Protein 3B47 (pdb70)

Solvent-accessible surface area: 8847 Å² total; per-residue (Å²): 176,164,64,87,116,62,120,89,81,141,38,84,53,90,115,42,107,146,39,38,33,100,40,95,166,72,75,62,118,35,36,16,114,156,53,52,63,98,61,156,43,83,43,34,85,46,50,105,129,95,16,56,55,45,0,111,73,142,120,58,51,53,100,3,81,59,3,20,120,80,21,54,61,20,114,103,174,84,179,165,70,12,52,9,64,8,43,14,69,55,9,86,123,199,35,56,100,115,88,131,142,66,28,175,23,35,1,0,43,20,56,13,32,1,52,49,115,67,55,69,83

B-factor: mean 40.56, std 10.53, range [20.62, 72.96]

Foldseek 3Di:
DVCVVVVVVVVVVVVVVVVVVVVVVVVDCVVVVVVVVQPAQWWAWADKFWFFLQQHGCVHDPVQVVCSVVQHWDWDWDPCTKIKIKHFAACDPVNCVPPPPVRRGGTIMIIMIHSNHNDRD

Radius of gyration: 18.39 Å; Cα contacts (8 Å, |Δi|>4): 185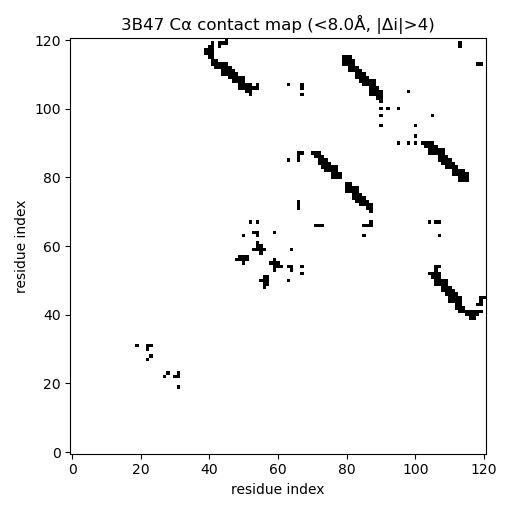; chains: 1; bounding box: 46×31×45 Å

Structure (mmCIF, N/CA/C/O backbone):
data_3B47
#
_entry.id   3B47
#
_cell.length_a   63.470
_cell.length_b   63.470
_cell.length_c   59.360
_cell.angle_alpha   90.00
_cell.angle_beta   90.00
_cell.angle_gamma   120.00
#
_symmetry.space_group_name_H-M   'P 32 2 1'
#
loop_
_entity.id
_entity.type
_entity.pdbx_description
1 polymer 'Methyl-accepting chemotaxis protein'
2 non-polymer 'PROTOPORPHYRIN IX CONTAINING FE'
3 water water
#
loop_
_atom_site.group_PDB
_atom_site.id
_atom_site.type_symbol
_atom_site.label_atom_id
_atom_site.label_alt_id
_atom_site.label_comp_id
_atom_site.label_asym_id
_atom_site.label_entity_id
_atom_site.label_seq_id
_atom_site.pdbx_PDB_ins_code
_atom_site.Cartn_x
_atom_site.Cartn_y
_atom_site.Cartn_z
_atom_site.occupancy
_atom_site.B_iso_or_equiv
_atom_site.auth_seq_id
_atom_site.auth_comp_id
_atom_site.auth_asym_id
_atom_site.auth_atom_id
_atom_site.pdbx_PDB_model_num
ATOM 1 N N . ILE A 1 3 ? 7.626 45.225 -0.748 1.00 48.11 37 ILE A N 1
ATOM 2 C CA . ILE A 1 3 ? 8.618 44.528 0.083 1.00 45.38 37 ILE A CA 1
ATOM 3 C C . ILE A 1 3 ? 8.542 43.013 0.031 1.00 41.79 37 ILE A C 1
ATOM 4 O O . ILE A 1 3 ? 9.501 42.362 -0.432 1.00 43.04 37 ILE A O 1
ATOM 9 N N . MET A 1 4 ? 7.428 42.558 0.533 1.00 37.73 38 MET A N 1
ATOM 10 C CA . MET A 1 4 ? 7.119 41.145 0.661 1.00 33.10 38 MET A CA 1
ATOM 11 C C . MET A 1 4 ? 8.129 40.500 1.614 1.00 30.80 38 MET A C 1
ATOM 12 O O . MET A 1 4 ? 8.328 39.281 1.601 1.00 26.43 38 MET A O 1
ATOM 17 N N . ASP A 1 5 ? 8.752 41.352 2.423 1.00 31.20 39 ASP A N 1
ATOM 18 C CA . ASP A 1 5 ? 9.717 40.915 3.458 1.00 29.57 39 ASP A CA 1
ATOM 19 C C . ASP A 1 5 ? 10.855 40.091 2.840 1.00 29.61 39 ASP A C 1
ATOM 20 O O . ASP A 1 5 ? 11.374 39.160 3.466 1.00 28.16 39 ASP A O 1
ATOM 25 N N . LEU A 1 6 ? 11.246 40.441 1.619 1.00 30.24 40 LEU A N 1
ATOM 26 C CA . LEU A 1 6 ? 12.305 39.722 0.901 1.00 31.08 40 LEU A CA 1
ATOM 27 C C . LEU A 1 6 ? 13.648 39.583 1.641 1.00 31.27 40 LEU A C 1
ATOM 28 O O . LEU A 1 6 ? 14.219 38.491 1.688 1.00 28.33 40 LEU A O 1
ATOM 33 N N . GLN A 1 7 ? 14.154 40.676 2.210 1.00 32.45 41 GLN A N 1
ATOM 34 C CA . GLN A 1 7 ? 15.437 40.624 2.916 1.00 34.19 41 GLN A CA 1
ATOM 35 C C . GLN A 1 7 ? 15.420 39.622 4.076 1.00 32.68 41 GLN A C 1
ATOM 36 O O . GLN A 1 7 ? 16.394 38.896 4.288 1.00 33.86 41 GLN A O 1
ATOM 42 N N . THR A 1 8 ? 14.318 39.581 4.821 1.00 31.65 42 THR A N 1
ATOM 43 C CA . THR A 1 8 ? 14.187 38.644 5.936 1.00 30.53 42 THR A CA 1
ATOM 44 C C . THR A 1 8 ? 14.190 37.210 5.398 1.00 29.66 42 THR A C 1
ATOM 45 O O . THR A 1 8 ? 14.879 36.331 5.931 1.00 28.69 42 THR A O 1
ATOM 49 N N . ARG A 1 9 ? 13.426 36.976 4.335 1.00 27.49 43 ARG A N 1
ATOM 50 C CA . ARG A 1 9 ? 13.363 35.646 3.717 1.00 27.41 43 ARG A CA 1
ATOM 51 C C . ARG A 1 9 ? 14.733 35.258 3.148 1.00 26.50 43 ARG A C 1
ATOM 52 O O . ARG A 1 9 ? 15.157 34.106 3.259 1.00 28.67 43 ARG A O 1
ATOM 60 N N . ASN A 1 10 ? 15.426 36.218 2.546 1.00 26.16 44 ASN A N 1
ATOM 61 C CA . ASN A 1 10 ? 16.753 35.962 1.979 1.00 26.95 44 ASN A CA 1
ATOM 62 C C . ASN A 1 10 ? 17.761 35.639 3.096 1.00 27.50 44 ASN A C 1
ATOM 63 O O . ASN A 1 10 ? 18.557 34.706 2.984 1.00 27.13 44 ASN A O 1
ATOM 68 N N . THR A 1 11 ? 17.701 36.404 4.178 1.00 26.38 45 THR A N 1
ATOM 69 C CA . THR A 1 11 ? 18.583 36.203 5.320 1.00 28.00 45 THR A CA 1
ATOM 70 C C . THR A 1 11 ? 18.346 34.832 5.949 1.00 28.58 45 THR A C 1
ATOM 71 O O . THR A 1 11 ? 19.287 34.156 6.355 1.00 27.79 45 THR A O 1
ATOM 75 N N . ARG A 1 12 ? 17.084 34.431 6.028 1.00 28.54 46 ARG A N 1
ATOM 76 C CA . ARG A 1 12 ? 16.723 33.142 6.590 1.00 29.86 46 ARG A CA 1
ATOM 77 C C . ARG A 1 12 ? 17.326 32.045 5.693 1.00 30.62 46 ARG A C 1
ATOM 78 O O . ARG A 1 12 ? 17.975 31.118 6.183 1.00 28.37 46 ARG A O 1
ATOM 86 N N . GLY A 1 13 ? 17.126 32.162 4.382 1.00 28.00 47 GLY A N 1
ATOM 87 C CA . GLY A 1 13 ? 17.686 31.183 3.461 1.00 26.04 47 GLY A CA 1
ATOM 88 C C . GLY A 1 13 ? 19.207 31.144 3.535 1.00 26.69 47 GLY A C 1
ATOM 89 O O . GLY A 1 13 ? 19.835 30.066 3.506 1.00 26.11 47 GLY A O 1
ATOM 90 N N . LEU A 1 14 ? 19.809 32.325 3.628 1.00 26.94 48 LEU A N 1
A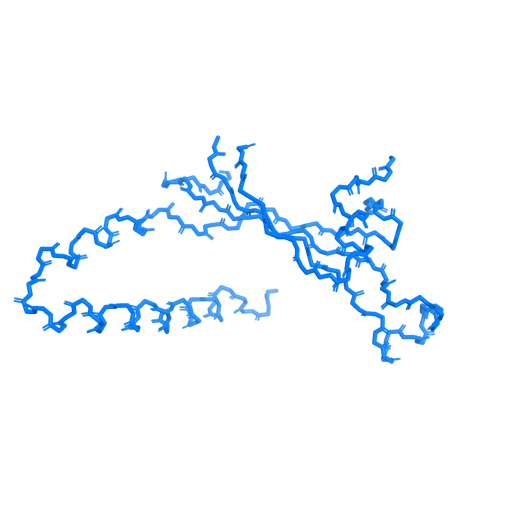TOM 91 C CA . LEU A 1 14 ? 21.260 32.448 3.718 1.00 28.53 48 LEU A CA 1
ATOM 92 C C . LEU A 1 14 ? 21.780 31.821 5.014 1.00 29.53 48 LEU A C 1
ATOM 93 O O . LEU A 1 14 ? 22.794 31.114 5.001 1.00 29.53 48 LEU A O 1
ATOM 98 N N . SER A 1 15 ? 21.088 32.072 6.128 1.00 28.15 49 SER A N 1
ATOM 99 C CA . SER A 1 15 ? 21.520 31.521 7.412 1.00 28.77 49 SER A CA 1
ATOM 100 C C . SER A 1 15 ? 21.520 29.999 7.361 1.00 28.34 49 SER A C 1
ATOM 101 O O . SER A 1 15 ? 22.372 29.350 7.965 1.00 28.76 49 SER A O 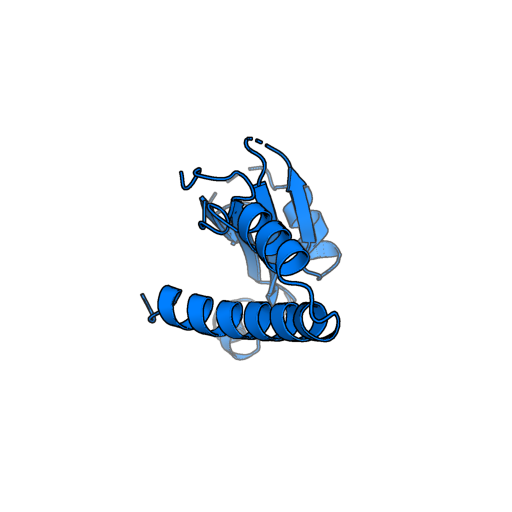1
ATOM 104 N N . THR A 1 16 ? 20.562 29.427 6.639 1.00 29.11 50 THR A N 1
ATOM 105 C CA . THR A 1 16 ? 20.493 27.975 6.488 1.00 28.85 50 THR A CA 1
ATOM 106 C C . THR A 1 16 ? 21.726 27.470 5.714 1.00 27.73 50 THR A C 1
ATOM 107 O O . THR A 1 16 ? 22.297 26.422 6.045 1.00 27.61 50 THR A O 1
ATOM 111 N N . LEU A 1 17 ? 22.131 28.216 4.685 1.00 25.69 51 LEU A N 1
ATOM 112 C CA . LEU A 1 17 ? 23.301 27.844 3.886 1.00 25.76 51 LEU A CA 1
ATOM 113 C C . LEU A 1 17 ? 24.553 27.934 4.751 1.00 25.30 51 LEU A C 1
ATOM 114 O O . LEU A 1 17 ? 25.368 27.009 4.798 1.00 25.98 51 LEU A O 1
ATOM 119 N N . VAL A 1 18 ? 24.693 29.063 5.434 1.00 25.14 52 VAL A N 1
ATOM 120 C CA . VAL A 1 18 ? 25.850 29.301 6.281 1.00 27.21 52 VAL A CA 1
ATOM 121 C C . VAL A 1 18 ? 25.953 28.286 7.416 1.00 26.66 52 VAL A C 1
ATOM 122 O O . VAL A 1 18 ? 27.039 27.804 7.713 1.00 25.08 52 VAL A O 1
ATOM 126 N N . VAL A 1 19 ? 24.829 27.960 8.049 1.00 26.90 53 VAL A N 1
ATOM 127 C CA . VAL A 1 19 ? 24.863 26.998 9.150 1.00 28.15 53 VAL A CA 1
ATOM 128 C C . VAL A 1 19 ? 25.314 25.637 8.641 1.00 28.15 53 VAL A C 1
ATOM 129 O O . VAL A 1 19 ? 26.006 24.899 9.346 1.00 28.01 53 VAL A O 1
ATOM 133 N N . ARG A 1 20 ? 24.915 25.299 7.417 1.00 27.67 54 ARG A N 1
ATOM 134 C CA . ARG A 1 20 ? 25.307 24.020 6.830 1.00 25.61 54 ARG A CA 1
ATOM 135 C C . ARG A 1 20 ? 26.827 23.996 6.613 1.00 26.07 54 ARG A C 1
ATOM 136 O O . ARG A 1 20 ? 27.481 23.024 6.982 1.00 25.25 54 ARG A O 1
ATOM 144 N N . ASP A 1 21 ? 27.389 25.071 6.053 1.00 25.27 55 ASP A N 1
ATOM 145 C CA . ASP A 1 21 ? 28.836 25.138 5.804 1.00 25.72 55 ASP A CA 1
ATOM 146 C C . ASP A 1 21 ? 29.634 25.155 7.114 1.00 27.28 55 ASP A C 1
ATOM 147 O O . ASP A 1 21 ? 30.653 24.477 7.248 1.00 26.18 55 ASP A O 1
ATOM 152 N N . ILE A 1 22 ? 29.180 25.964 8.063 1.00 29.30 56 ILE A N 1
ATOM 153 C CA . ILE A 1 22 ? 29.840 26.065 9.356 1.00 31.25 56 ILE A CA 1
ATOM 154 C C . ILE A 1 22 ? 29.927 24.685 10.003 1.00 30.21 56 ILE A C 1
ATOM 155 O O . ILE A 1 22 ? 30.934 24.348 10.624 1.00 32.91 56 ILE A O 1
ATOM 160 N N . GLY A 1 23 ? 28.864 23.901 9.850 1.00 28.17 57 GLY A N 1
ATOM 161 C CA . GLY A 1 23 ? 28.826 22.567 10.412 1.00 27.03 57 GLY A CA 1
ATOM 162 C C . GLY A 1 23 ? 29.933 21.692 9.863 1.00 27.47 57 GLY A C 1
ATOM 163 O O . GLY A 1 23 ? 30.577 20.951 10.610 1.00 23.57 57 GLY A O 1
ATOM 164 N N . GLU A 1 24 ? 30.141 21.755 8.549 1.00 25.25 58 GLU A N 1
ATOM 165 C CA . GLU A 1 24 ? 31.204 20.981 7.921 1.00 26.22 58 GLU A CA 1
ATOM 166 C C . GLU A 1 24 ? 32.554 21.442 8.459 1.00 25.43 58 GLU A C 1
ATOM 167 O O . GLU A 1 24 ? 33.417 20.627 8.779 1.00 23.14 58 GLU A O 1
ATOM 173 N N . LEU A 1 25 ? 32.740 22.756 8.555 1.00 23.56 59 LEU A N 1
ATOM 174 C CA . LEU A 1 25 ? 34.006 23.275 9.042 1.00 23.02 59 LEU A CA 1
ATOM 175 C C . LEU A 1 25 ? 34.226 22.906 10.516 1.00 24.35 59 LEU A C 1
ATOM 176 O O . LEU A 1 25 ? 35.355 22.625 10.936 1.00 23.80 59 LEU A O 1
ATOM 181 N N . MET A 1 26 ? 33.155 22.893 11.300 1.00 23.78 60 MET A N 1
ATOM 182 C CA . MET A 1 26 ? 33.300 22.551 12.720 1.00 28.65 60 MET A CA 1
ATOM 183 C C . MET A 1 26 ? 33.803 21.119 12.937 1.00 27.36 60 MET A C 1
ATOM 184 O O . MET A 1 26 ? 34.442 20.826 13.947 1.00 25.40 60 MET A O 1
ATOM 189 N N . MET A 1 27 ? 33.528 20.223 11.993 1.00 28.18 61 MET A N 1
ATOM 190 C CA . MET A 1 27 ? 33.972 18.838 12.147 1.00 28.64 61 MET A CA 1
ATOM 191 C C . MET A 1 27 ? 35.488 18.725 12.299 1.00 30.68 61 MET A C 1
ATOM 192 O O . MET A 1 27 ? 35.986 17.717 12.791 1.00 30.19 61 MET A O 1
ATOM 197 N N . ALA A 1 28 ? 36.214 19.763 11.893 1.00 32.12 62 ALA A N 1
ATOM 198 C CA . ALA A 1 28 ? 37.676 19.767 11.986 1.00 36.32 62 ALA A CA 1
ATOM 199 C C . ALA A 1 28 ? 38.197 20.181 13.368 1.00 39.39 62 ALA A C 1
ATOM 200 O O . ALA A 1 28 ? 39.373 19.975 13.691 1.00 40.01 62 ALA A O 1
ATOM 202 N N . GLY A 1 29 ? 37.329 20.766 14.183 1.00 40.22 63 GLY A N 1
ATOM 203 C CA . GLY A 1 29 ? 37.759 21.199 15.499 1.00 43.15 63 GLY A CA 1
ATOM 204 C C . GLY A 1 29 ? 38.875 22.223 15.417 1.00 44.94 63 GLY A C 1
ATOM 205 O O . GLY A 1 29 ? 39.742 22.282 16.288 1.00 45.06 63 GLY A O 1
ATOM 206 N N . ASP A 1 30 ? 38.846 23.027 14.360 1.00 46.40 64 ASP A N 1
ATOM 207 C CA . ASP A 1 30 ? 39.837 24.073 14.120 1.00 48.40 64 ASP A CA 1
ATOM 208 C C . ASP A 1 30 ? 39.122 25.388 13.825 1.00 47.90 64 ASP A C 1
ATOM 209 O O . ASP A 1 30 ? 38.446 25.511 12.807 1.00 47.74 64 ASP A O 1
ATOM 214 N N . MET A 1 31 ? 39.269 26.366 14.714 1.00 48.48 65 MET A N 1
ATOM 215 C CA . MET A 1 31 ? 38.619 27.662 14.535 1.00 48.82 65 MET A CA 1
ATOM 216 C C . MET A 1 31 ? 39.212 28.491 13.396 1.00 48.30 65 MET A C 1
ATOM 217 O O . MET A 1 31 ? 38.527 29.343 12.817 1.00 46.58 65 MET A O 1
ATOM 222 N N . ALA A 1 32 ? 40.477 28.245 13.068 1.00 46.40 66 ALA A N 1
ATOM 223 C CA . ALA A 1 32 ? 41.126 28.986 11.993 1.00 45.39 66 ALA A CA 1
ATOM 224 C C . ALA A 1 32 ? 40.338 28.872 10.694 1.00 45.52 66 ALA A C 1
ATOM 225 O O . ALA A 1 32 ? 40.103 29.871 10.016 1.00 44.68 66 ALA A O 1
ATOM 227 N N . VAL A 1 33 ? 39.919 27.657 10.348 1.00 45.60 67 VAL A N 1
ATOM 228 C CA . VAL A 1 33 ? 39.167 27.467 9.115 1.00 46.09 67 VAL A CA 1
ATOM 229 C C . VAL A 1 33 ? 37.851 28.260 9.124 1.00 45.26 67 VAL A C 1
ATOM 230 O O . VAL A 1 33 ? 37.395 28.718 8.079 1.00 44.43 67 VAL A O 1
ATOM 234 N N . ILE A 1 34 ? 37.253 28.435 10.300 1.00 45.30 68 ILE A N 1
ATOM 235 C CA . ILE A 1 34 ? 36.005 29.193 10.417 1.00 45.53 68 ILE A CA 1
ATOM 236 C C . ILE A 1 34 ? 36.295 30.650 10.058 1.00 46.67 68 ILE A C 1
ATOM 237 O O . ILE A 1 34 ? 35.579 31.271 9.266 1.00 45.82 68 ILE A O 1
ATOM 242 N N . GLU A 1 35 ? 37.356 31.184 10.656 1.00 46.02 69 GLU A N 1
ATOM 243 C CA . GLU A 1 35 ? 37.787 32.559 10.418 1.00 47.27 69 GLU A CA 1
ATOM 244 C C . GLU A 1 35 ? 38.015 32.859 8.935 1.00 46.26 69 GLU A C 1
ATOM 245 O O . GLU A 1 35 ? 37.689 33.947 8.465 1.00 47.33 69 GLU A O 1
ATOM 251 N N . ARG A 1 36 ? 38.568 31.903 8.196 1.00 44.70 70 ARG A N 1
ATOM 252 C CA . ARG A 1 36 ? 38.829 32.119 6.773 1.00 44.14 70 ARG A CA 1
ATOM 253 C C . ARG A 1 36 ? 37.559 32.106 5.931 0.00 42.61 70 ARG A C 1
ATOM 254 O O . ARG A 1 36 ? 37.487 32.765 4.900 1.00 42.49 70 ARG A O 1
ATOM 262 N N . TYR A 1 37 ? 36.564 31.342 6.361 1.00 40.31 71 TYR A N 1
ATOM 263 C CA . TYR A 1 37 ? 35.296 31.279 5.641 1.00 39.43 71 TYR A CA 1
ATOM 264 C C . TYR A 1 37 ? 34.590 32.625 5.825 1.00 39.55 71 TYR A C 1
ATOM 265 O O . TYR A 1 37 ? 34.141 33.249 4.860 1.00 37.49 71 TYR A O 1
ATOM 274 N N . VAL A 1 38 ? 34.512 33.068 7.075 1.00 39.80 72 VAL A N 1
ATOM 275 C CA . VAL A 1 38 ? 33.866 34.334 7.417 1.00 44.95 72 VAL A CA 1
ATOM 276 C C . VAL A 1 38 ? 34.474 35.514 6.662 1.00 46.27 72 VAL A C 1
ATOM 277 O O . VAL A 1 38 ? 33.758 36.384 6.162 1.00 47.12 72 VAL A O 1
ATOM 281 N N . ALA A 1 39 ? 35.799 35.545 6.588 1.00 46.93 73 ALA A N 1
ATOM 282 C CA . ALA A 1 39 ? 36.499 36.622 5.896 1.00 46.75 73 ALA A CA 1
ATOM 283 C C . ALA A 1 39 ? 36.158 36.662 4.410 1.00 47.21 73 ALA A C 1
ATOM 284 O O . ALA A 1 39 ? 36.136 37.730 3.797 1.00 47.34 73 ALA A O 1
ATOM 286 N N . ASP A 1 40 ? 35.888 35.498 3.832 1.00 46.61 74 ASP A N 1
ATOM 287 C CA . ASP A 1 40 ? 35.563 35.420 2.414 1.00 45.72 74 ASP A CA 1
ATOM 288 C C . ASP A 1 40 ? 34.083 35.710 2.141 1.00 45.37 74 ASP A C 1
ATOM 289 O O . ASP A 1 40 ? 33.698 35.936 0.995 1.00 44.48 74 ASP A O 1
ATOM 294 N N . VAL A 1 41 ? 33.257 35.705 3.186 1.00 45.02 75 VAL A N 1
ATOM 295 C CA . VAL A 1 41 ? 31.825 35.971 3.021 1.00 45.30 75 VAL A CA 1
ATOM 296 C C . VAL A 1 41 ? 31.463 37.447 3.239 1.00 44.34 75 VAL A C 1
ATOM 297 O O . VAL A 1 41 ? 30.633 38.000 2.511 1.00 43.87 75 VAL A O 1
ATOM 301 N N . ARG A 1 42 ? 32.090 38.078 4.231 1.00 43.88 76 ARG A N 1
ATOM 302 C CA . ARG A 1 42 ? 31.828 39.489 4.563 1.00 44.45 76 ARG A CA 1
ATOM 303 C C . ARG A 1 42 ? 31.789 40.471 3.397 1.00 42.71 76 ARG A C 1
ATOM 304 O O . ARG A 1 42 ? 32.568 40.371 2.454 1.00 42.08 76 ARG A O 1
ATOM 312 N N . GLY A 1 43 ? 30.878 41.435 3.494 1.00 43.33 77 GLY A N 1
ATOM 313 C CA . GLY A 1 43 ? 30.754 42.469 2.483 1.00 41.18 77 GLY A CA 1
ATOM 314 C C . GLY A 1 43 ? 30.201 42.087 1.129 1.00 42.07 77 GLY A C 1
ATOM 315 O O . GLY A 1 43 ? 30.249 42.892 0.202 1.00 42.09 77 GLY A O 1
ATOM 316 N N . LYS A 1 44 ? 29.666 40.878 1.002 1.00 40.95 78 LYS A N 1
ATOM 317 C CA . LYS A 1 44 ? 29.113 40.443 -0.275 1.00 41.54 78 LYS A CA 1
ATOM 318 C C . LYS A 1 44 ? 27.638 40.037 -0.180 1.00 39.83 78 LYS A C 1
ATOM 319 O O . LYS A 1 44 ? 27.103 39.850 0.919 1.00 38.44 78 LYS A O 1
ATOM 325 N N . GLY A 1 45 ? 26.994 39.912 -1.339 1.00 39.74 79 GLY A N 1
ATOM 326 C CA . GLY A 1 45 ? 25.597 39.506 -1.386 1.00 38.90 79 GLY A CA 1
ATOM 327 C C . GLY A 1 45 ? 24.583 40.582 -1.748 1.00 39.41 79 GLY A C 1
ATOM 328 O O . GLY A 1 45 ? 23.447 40.270 -2.103 1.00 37.51 79 GLY A O 1
ATOM 329 N N . ALA A 1 46 ? 24.980 41.849 -1.667 1.00 38.56 80 ALA A N 1
ATOM 330 C CA . ALA A 1 46 ? 24.067 42.948 -1.983 1.00 38.74 80 ALA A CA 1
ATOM 331 C C . ALA A 1 46 ? 23.470 42.858 -3.391 1.00 37.98 80 ALA A C 1
ATOM 332 O O . ALA A 1 46 ? 24.178 42.594 -4.365 1.00 38.10 80 ALA A O 1
ATOM 334 N N . VAL A 1 47 ? 22.159 43.063 -3.488 1.00 38.38 81 VAL A N 1
ATOM 335 C CA . VAL A 1 47 ? 21.472 43.035 -4.779 1.00 38.72 81 VAL A CA 1
ATOM 336 C C . VAL A 1 47 ? 21.865 44.303 -5.518 1.00 40.77 81 VAL A C 1
ATOM 337 O O . VAL A 1 47 ? 21.667 45.407 -5.012 1.00 39.73 81 VAL A O 1
ATOM 341 N N . LEU A 1 48 ? 22.418 44.149 -6.714 1.00 42.70 82 LEU A N 1
ATOM 342 C CA . LEU A 1 48 ? 22.850 45.302 -7.492 1.00 43.59 82 LEU A CA 1
ATOM 343 C C . LEU A 1 48 ? 21.863 45.723 -8.566 1.00 44.72 82 LEU A C 1
ATOM 344 O O . LEU A 1 48 ? 21.802 46.895 -8.931 1.00 45.58 82 LEU A O 1
ATOM 349 N N . ASP A 1 49 ? 21.091 44.772 -9.077 1.00 44.70 83 ASP A N 1
ATOM 350 C CA . ASP A 1 49 ? 20.126 45.094 -10.117 1.00 43.78 83 ASP A CA 1
ATOM 351 C C . ASP A 1 49 ? 19.090 43.985 -10.293 1.00 43.04 83 ASP A C 1
ATOM 352 O O . ASP A 1 49 ? 19.358 42.815 -10.003 1.00 40.70 83 ASP A O 1
ATOM 357 N N . LEU A 1 50 ? 17.907 44.373 -10.763 1.00 41.00 84 LEU A N 1
ATOM 358 C CA . LEU A 1 50 ? 16.798 43.454 -10.999 1.00 40.75 84 LEU A CA 1
ATOM 359 C C . LEU A 1 50 ? 15.960 44.023 -12.146 1.00 40.11 84 LEU A C 1
ATOM 360 O O . LEU A 1 50 ? 15.242 45.001 -11.966 1.00 39.20 84 LEU A O 1
ATOM 365 N N . ARG A 1 51 ? 16.071 43.413 -13.322 1.00 40.33 85 ARG A N 1
ATOM 366 C CA . ARG A 1 51 ? 15.342 43.864 -14.504 1.00 41.60 85 ARG A CA 1
ATOM 367 C C . ARG A 1 51 ? 14.474 42.775 -15.138 1.00 41.65 85 ARG A C 1
ATOM 368 O O . ARG A 1 51 ? 14.720 41.586 -14.948 1.00 41.91 85 ARG A O 1
ATOM 376 N N . ILE A 1 52 ? 13.461 43.201 -15.895 1.00 41.85 86 ILE A N 1
ATOM 377 C CA . ILE A 1 52 ? 12.541 42.293 -16.579 1.00 40.76 86 ILE A CA 1
ATOM 378 C C . ILE A 1 52 ? 12.671 42.429 -18.104 1.00 41.02 86 ILE A C 1
ATOM 379 O O . ILE A 1 52 ? 12.858 43.525 -18.621 1.00 42.12 86 ILE A O 1
ATOM 384 N N . TYR A 1 53 ? 12.570 41.311 -18.819 1.00 41.29 87 TYR A N 1
ATOM 385 C CA . TYR A 1 53 ? 12.657 41.317 -20.278 1.00 40.26 87 TYR A CA 1
ATOM 386 C C . TYR A 1 53 ? 11.452 40.599 -20.867 1.00 39.20 87 TYR A C 1
ATOM 387 O O . TYR A 1 53 ? 10.861 39.750 -20.205 1.00 38.63 87 TYR A O 1
ATOM 396 N N . ASP A 1 54 ? 11.088 40.936 -22.106 1.00 38.27 88 ASP A N 1
ATOM 397 C CA . ASP A 1 54 ? 9.956 40.288 -22.762 1.00 38.04 88 ASP A CA 1
ATOM 398 C C . ASP A 1 54 ? 10.415 38.983 -23.400 1.00 38.98 88 ASP A C 1
ATOM 399 O O . ASP A 1 54 ? 11.602 38.654 -23.371 1.00 38.04 88 ASP A O 1
ATOM 404 N N . ALA A 1 55 ? 9.472 38.257 -23.989 1.00 39.87 89 ALA A N 1
ATOM 405 C CA . ALA A 1 55 ? 9.748 36.969 -24.618 1.00 42.10 89 ALA A CA 1
ATOM 406 C C . ALA A 1 55 ? 10.748 37.008 -25.772 1.00 43.61 89 ALA A C 1
ATOM 407 O O . ALA A 1 55 ? 11.263 35.968 -26.181 1.00 44.01 89 ALA A O 1
ATOM 409 N N . ALA A 1 56 ? 11.026 38.199 -26.289 1.00 44.71 90 ALA A N 1
ATOM 410 C CA . ALA A 1 56 ? 11.957 38.350 -27.401 1.00 46.99 90 ALA A CA 1
ATOM 411 C C . ALA A 1 56 ? 13.362 38.704 -26.934 1.00 47.87 90 ALA A C 1
ATOM 412 O O . ALA A 1 56 ? 14.291 38.784 -27.737 1.00 48.66 90 ALA A O 1
ATOM 414 N N . GLY A 1 57 ? 13.517 38.919 -25.633 1.00 48.00 91 GLY A N 1
ATOM 415 C CA . GLY A 1 57 ? 14.821 3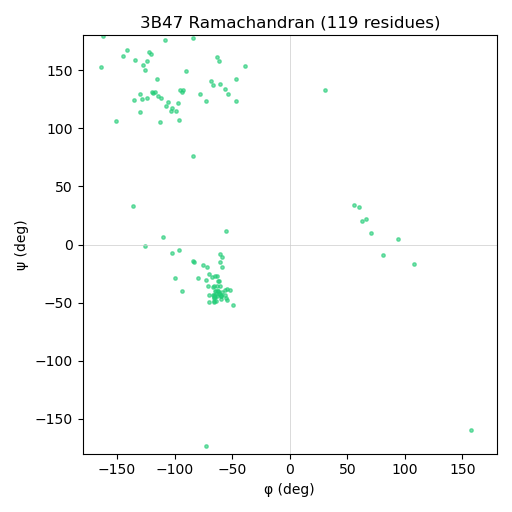9.264 -25.105 1.00 48.60 91 GLY A CA 1
ATOM 416 C C . GLY A 1 57 ? 15.003 40.764 -24.992 1.00 49.96 91 GLY A C 1
ATOM 417 O O . GLY A 1 57 ? 16.092 41.238 -24.657 1.00 49.74 91 GLY A O 1
ATOM 418 N N . ARG A 1 58 ? 13.941 41.513 -25.286 1.00 50.86 92 ARG A N 1
ATOM 419 C CA . ARG A 1 58 ? 13.990 42.967 -25.196 1.00 53.12 92 ARG A CA 1
ATOM 420 C C . ARG A 1 58 ? 13.574 43.412 -23.812 1.00 54.42 92 ARG A C 1
ATOM 421 O O . ARG A 1 58 ? 12.760 42.761 -23.149 1.00 53.47 92 ARG A O 1
ATOM 429 N N . PRO A 1 59 ? 14.129 44.542 -23.356 1.00 55.38 93 PRO A N 1
ATOM 430 C CA . PRO A 1 59 ? 13.789 45.053 -22.028 1.00 56.59 93 PRO A CA 1
ATOM 431 C C . PRO A 1 59 ? 12.394 45.633 -22.010 1.00 57.94 93 PRO A C 1
ATOM 432 O O . PRO A 1 59 ? 11.663 45.546 -22.981 1.00 57.81 93 PRO A O 1
ATOM 436 N N . ALA A 1 60 ? 12.045 46.242 -20.889 1.00 61.45 94 ALA A N 1
ATOM 437 C CA . ALA A 1 60 ? 10.738 46.844 -20.731 1.00 61.44 94 ALA A CA 1
ATOM 438 C C . ALA A 1 60 ? 10.391 47.853 -21.807 1.00 64.46 94 ALA A C 1
ATOM 439 O O . ALA A 1 60 ? 9.384 47.605 -22.498 1.00 65.77 94 ALA A O 1
ATOM 441 N N . ALA A 1 66 ? 17.086 46.979 -28.827 1.00 63.72 100 ALA A N 1
ATOM 442 C CA . ALA A 1 66 ? 17.420 45.702 -29.524 1.00 63.66 100 ALA A CA 1
ATOM 443 C C . ALA A 1 66 ? 17.404 44.558 -28.520 1.00 63.85 100 ALA A C 1
ATOM 444 O O . ALA A 1 66 ? 17.634 44.766 -27.331 1.00 62.98 100 ALA A O 1
ATOM 446 N N . PRO A 1 67 ? 17.134 43.331 -28.989 1.00 62.29 101 PRO A N 1
ATOM 447 C CA . PRO A 1 67 ? 17.091 42.161 -28.106 1.00 62.49 101 PRO A CA 1
ATOM 448 C C . PRO A 1 67 ? 18.436 41.899 -27.434 1.00 62.58 101 PRO A C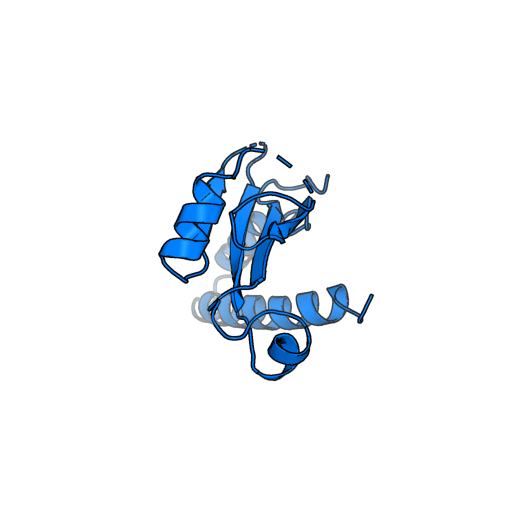 1
ATOM 449 O O . PRO A 1 67 ? 19.477 42.342 -27.923 1.00 62.53 101 PRO A O 1
ATOM 453 N N . ASP A 1 68 ? 18.413 41.187 -26.311 1.00 61.13 102 ASP A N 1
ATOM 454 C CA . ASP A 1 68 ? 19.639 40.875 -25.585 1.00 60.04 102 ASP A CA 1
ATOM 455 C C . ASP A 1 68 ? 20.049 39.429 -25.875 1.00 59.14 102 ASP A C 1
ATOM 456 O O . ASP A 1 68 ? 19.322 38.489 -25.546 1.00 58.48 102 ASP A O 1
ATOM 461 N N . GLY A 1 69 ? 21.217 39.267 -26.495 1.00 58.40 103 GLY A N 1
ATOM 462 C CA . GLY A 1 69 ? 21.720 37.947 -26.842 1.00 57.05 103 GLY A CA 1
ATOM 463 C C . GLY A 1 69 ? 21.707 36.918 -25.726 1.00 56.33 103 GLY A C 1
ATOM 464 O O . GLY A 1 69 ? 21.197 35.813 -25.906 1.00 57.16 103 GLY A O 1
ATOM 465 N N . GLU A 1 70 ? 22.272 37.263 -24.576 1.00 55.66 104 GLU A N 1
ATOM 466 C CA . GLU A 1 70 ? 22.303 36.332 -23.456 1.00 55.12 104 GLU A CA 1
ATOM 467 C C . GLU A 1 70 ? 20.889 35.980 -22.993 1.00 53.09 104 GLU A C 1
ATOM 468 O O . GLU A 1 70 ? 20.602 34.829 -22.655 1.00 52.29 104 GLU A O 1
ATOM 474 N N . VAL A 1 71 ? 20.006 36.972 -22.975 1.00 50.98 105 VAL A N 1
ATOM 475 C CA . VAL A 1 71 ? 18.628 36.739 -22.557 1.00 48.90 105 VAL A CA 1
ATOM 476 C C . VAL A 1 71 ? 17.923 35.819 -23.563 1.00 49.09 105 VAL A C 1
ATOM 477 O O . VAL A 1 71 ? 17.208 34.893 -23.172 1.00 49.68 105 VAL A O 1
ATOM 481 N N . GLN A 1 72 ? 18.129 36.069 -24.855 1.00 48.31 106 GLN A N 1
ATOM 482 C CA . GLN A 1 72 ? 17.523 35.239 -25.895 1.00 47.82 106 GLN A CA 1
ATOM 483 C C . GLN A 1 72 ? 17.997 33.806 -25.725 1.00 47.38 106 GLN A C 1
ATOM 484 O O . GLN A 1 72 ? 17.213 32.854 -25.788 1.00 45.02 106 GLN A O 1
ATOM 490 N N . ALA A 1 73 ? 19.303 33.667 -25.533 1.00 45.76 107 ALA A N 1
ATOM 491 C CA . ALA A 1 73 ? 19.912 32.361 -25.352 1.00 46.84 107 ALA A CA 1
ATOM 492 C C . ALA A 1 73 ? 19.284 31.700 -24.136 1.00 45.84 107 ALA A C 1
ATOM 493 O O . ALA A 1 73 ? 18.939 30.521 -24.172 1.00 45.02 107 ALA A O 1
ATOM 495 N N . ALA A 1 74 ? 19.132 32.466 -23.060 1.00 45.30 108 ALA A N 1
ATOM 496 C CA . ALA A 1 74 ? 18.531 31.938 -21.840 1.00 44.76 108 ALA A CA 1
ATOM 497 C C . ALA A 1 74 ? 17.117 31.461 -22.136 1.00 44.47 108 ALA A C 1
ATOM 498 O O . ALA A 1 74 ? 16.712 30.389 -21.688 1.00 43.61 108 ALA A O 1
ATOM 500 N N . LEU A 1 75 ? 16.373 32.262 -22.896 1.00 44.52 109 LEU A N 1
ATOM 501 C CA . LEU A 1 75 ? 14.999 31.922 -23.260 1.00 44.49 109 LEU A CA 1
ATOM 502 C C . LEU A 1 75 ? 14.955 30.707 -24.174 1.00 46.11 109 LEU A C 1
ATOM 503 O O . LEU A 1 75 ? 14.053 29.870 -24.081 1.00 45.20 109 LEU A O 1
ATOM 508 N N . THR A 1 76 ? 15.935 30.614 -25.064 1.00 46.97 110 THR A N 1
ATOM 509 C CA . THR A 1 76 ? 15.991 29.506 -26.000 1.00 48.55 110 THR A CA 1
ATOM 510 C C . THR A 1 76 ? 16.334 28.204 -25.285 1.00 49.28 110 THR A C 1
ATOM 511 O O . THR A 1 76 ? 15.718 27.167 -25.540 1.00 49.37 110 THR A O 1
ATOM 515 N N . SER A 1 77 ? 17.303 28.259 -24.378 1.00 50.53 111 SER A N 1
ATOM 516 C CA . SER A 1 77 ? 17.705 27.071 -23.632 1.00 51.44 111 SER A CA 1
ATOM 517 C C . SER A 1 77 ? 16.635 26.692 -22.614 1.00 52.25 111 SER A C 1
ATOM 518 O O . SER A 1 77 ? 16.601 25.560 -22.125 1.00 53.13 111 SER A O 1
ATOM 521 N N . GLY A 1 78 ? 15.770 27.650 -22.289 1.00 51.16 112 GLY A N 1
ATOM 522 C CA . GLY A 1 78 ? 14.711 27.401 -21.328 1.00 49.46 112 GLY A CA 1
ATOM 523 C C . GLY A 1 78 ? 15.221 27.146 -19.923 1.00 48.49 112 GLY A C 1
ATOM 524 O O . GLY A 1 78 ? 14.530 26.538 -19.108 1.00 49.05 112 GLY A O 1
ATOM 525 N N . ALA A 1 79 ? 16.430 27.612 -19.632 1.00 47.11 113 ALA A N 1
ATOM 526 C CA . ALA A 1 79 ? 17.018 27.414 -18.315 1.00 45.99 113 ALA A CA 1
ATOM 527 C C . ALA A 1 79 ? 17.638 28.700 -17.795 1.00 44.57 113 ALA A C 1
ATOM 528 O O . ALA A 1 79 ? 17.951 29.603 -18.566 1.00 42.90 113 ALA A O 1
ATOM 530 N N . THR A 1 80 ? 17.808 28.782 -16.481 1.00 43.88 114 THR A N 1
ATOM 531 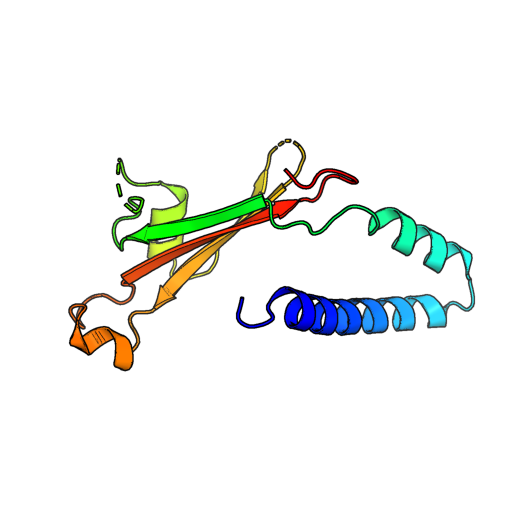C CA . THR A 1 80 ? 18.409 29.962 -15.877 1.00 43.95 114 THR A CA 1
ATOM 532 C C . THR A 1 80 ? 19.880 29.997 -16.287 1.00 44.86 114 THR A C 1
ATOM 533 O O . THR A 1 80 ? 20.531 28.960 -16.352 1.00 44.49 114 THR A O 1
ATOM 537 N N . ALA A 1 81 ? 20.395 31.185 -16.580 1.00 44.90 115 ALA A N 1
ATOM 538 C CA . ALA A 1 81 ? 21.790 31.323 -16.966 1.00 45.76 115 ALA A CA 1
ATOM 539 C C . ALA A 1 81 ? 22.552 32.061 -15.872 1.00 46.53 115 ALA A C 1
ATOM 540 O O . ALA A 1 81 ? 22.165 33.155 -15.460 1.00 47.83 115 ALA A O 1
ATOM 542 N N . GLU A 1 82 ? 23.630 31.449 -15.398 0.76 45.66 116 GLU A N 1
ATOM 543 C CA . GLU A 1 82 ? 24.457 32.049 -14.366 0.76 45.84 116 GLU A CA 1
ATOM 544 C C . GLU A 1 82 ? 25.735 32.537 -15.027 0.76 46.45 116 GLU A C 1
ATOM 545 O O . GLU A 1 82 ? 26.451 31.757 -15.650 0.76 45.87 116 GLU A O 1
ATOM 551 N N . LYS A 1 83 ? 26.013 33.829 -14.893 1.00 47.20 117 LYS A N 1
ATOM 552 C CA . LYS A 1 83 ? 27.198 34.419 -15.501 1.00 49.33 117 LYS A CA 1
ATOM 553 C C . LYS A 1 83 ? 27.951 35.353 -14.549 1.00 50.50 117 LYS A C 1
ATOM 554 O O . LYS A 1 83 ? 27.374 36.292 -14.001 1.00 50.06 117 LYS A O 1
ATOM 560 N N . ARG A 1 84 ? 29.237 35.082 -14.347 1.00 51.51 118 ARG A N 1
ATOM 561 C CA . ARG A 1 84 ? 30.070 35.922 -13.492 1.00 51.69 118 ARG A CA 1
ATOM 562 C C . ARG A 1 84 ? 30.768 36.908 -14.428 1.00 51.99 118 ARG A C 1
ATOM 563 O O . ARG A 1 84 ? 31.294 36.506 -15.463 1.00 52.92 118 ARG A O 1
ATOM 571 N N . HIS A 1 85 ? 30.764 38.190 -14.072 1.00 51.89 119 HIS A N 1
ATOM 572 C CA . HIS A 1 85 ? 31.379 39.225 -14.900 1.00 52.44 119 HIS A CA 1
ATOM 573 C C . HIS A 1 85 ? 31.634 40.503 -14.085 1.00 51.53 119 HIS A C 1
ATOM 574 O O . HIS A 1 85 ? 31.332 40.552 -12.889 1.00 50.56 119 HIS A O 1
ATOM 581 N N . LYS A 1 86 ? 32.202 41.530 -14.716 1.00 51.68 120 LYS A N 1
ATOM 582 C CA . LYS A 1 86 ? 32.482 42.782 -14.004 1.00 51.52 120 LYS A CA 1
ATOM 583 C C . LYS A 1 86 ? 31.545 43.910 -14.428 1.00 51.90 120 LYS A C 1
ATOM 584 O O . LYS A 1 86 ? 31.227 43.996 -15.632 1.00 52.38 120 LYS A O 1
ATOM 590 N N . ARG A 1 90 ? 34.081 45.995 -10.952 1.00 57.84 124 ARG A N 1
ATOM 591 C CA . ARG A 1 90 ? 33.460 45.272 -9.810 1.00 56.33 124 ARG A CA 1
ATOM 592 C C . ARG A 1 90 ? 33.019 43.879 -10.192 1.00 55.07 124 ARG A C 1
ATOM 593 O O . ARG A 1 90 ? 32.379 43.681 -11.225 1.00 55.19 124 ARG A O 1
ATOM 601 N N . HIS A 1 91 ? 33.364 42.909 -9.357 1.00 52.75 125 HIS A N 1
ATOM 602 C CA . HIS A 1 91 ? 32.971 41.530 -9.613 1.00 50.24 125 HIS A CA 1
ATOM 603 C C . HIS A 1 91 ? 31.510 41.368 -9.221 1.00 46.56 125 HIS A C 1
ATOM 604 O O . HIS A 1 91 ? 31.125 41.743 -8.120 1.00 45.52 125 HIS A O 1
ATOM 611 N N . VAL A 1 92 ? 30.699 40.816 -10.115 1.00 44.29 126 VAL A N 1
ATOM 612 C CA . VAL A 1 92 ? 29.288 40.629 -9.812 1.00 41.27 126 VAL A CA 1
ATOM 613 C C . VAL A 1 92 ? 28.811 39.300 -10.370 1.00 40.43 126 VAL A C 1
ATOM 614 O O . VAL A 1 92 ? 29.502 38.665 -11.175 1.00 38.29 126 VAL A O 1
ATOM 618 N N . LEU A 1 93 ? 27.623 38.884 -9.947 1.00 37.08 127 LEU A N 1
ATOM 619 C CA . LEU A 1 93 ? 27.056 37.623 -10.409 1.00 36.08 127 LEU A CA 1
ATOM 620 C C . LEU A 1 93 ? 25.688 37.895 -11.021 1.00 34.63 127 LEU A C 1
ATOM 621 O O . LEU A 1 93 ? 24.838 38.503 -10.380 1.00 33.53 127 LEU A O 1
ATOM 626 N N . SER A 1 94 ? 25.471 37.448 -12.255 1.00 33.76 128 SER A N 1
ATOM 627 C CA . SER A 1 94 ? 24.192 37.690 -12.911 1.00 34.37 128 SER A CA 1
ATOM 628 C C . SER A 1 94 ? 23.409 36.429 -13.241 1.00 33.98 128 SER A C 1
ATOM 629 O O . SER A 1 94 ? 23.951 35.482 -13.808 1.00 34.92 128 SER A O 1
ATOM 632 N N . PHE A 1 95 ? 22.128 36.429 -12.876 1.00 32.50 129 PHE A N 1
ATOM 633 C CA . PHE A 1 95 ? 21.234 35.306 -13.134 1.00 32.14 129 PHE A CA 1
ATOM 634 C C . PHE A 1 95 ? 20.146 35.737 -14.111 1.00 32.28 129 PHE A C 1
ATOM 635 O O . PHE A 1 95 ? 19.489 36.754 -13.896 1.00 33.60 129 PHE A O 1
ATOM 643 N N . ILE A 1 96 ? 19.960 34.983 -15.188 1.00 32.08 130 ILE A N 1
ATOM 644 C CA . ILE A 1 96 ? 18.894 35.302 -16.141 1.00 32.96 130 ILE A CA 1
ATOM 645 C C . ILE A 1 96 ? 17.884 34.176 -16.039 1.00 30.88 130 ILE A C 1
ATOM 646 O O . ILE A 1 96 ? 18.132 33.069 -16.512 1.00 31.72 130 ILE A O 1
ATOM 651 N N . VAL A 1 97 ? 16.750 34.454 -15.404 1.00 31.61 131 VAL A N 1
ATOM 652 C CA . VAL A 1 97 ? 15.721 33.439 -15.221 1.00 29.94 131 VAL A CA 1
ATOM 653 C C . VAL A 1 97 ? 14.545 33.601 -16.181 1.00 32.28 131 VAL A C 1
ATOM 654 O O . VAL A 1 97 ? 13.837 34.605 -16.138 1.00 31.24 131 VAL A O 1
ATOM 658 N N . PRO A 1 98 ? 14.339 32.627 -17.083 1.00 32.29 132 PRO A N 1
ATOM 659 C CA . PRO A 1 98 ? 13.210 32.741 -18.010 1.00 33.30 132 PRO A CA 1
ATOM 660 C C . PRO A 1 98 ? 11.919 32.641 -17.189 1.00 32.02 132 PRO A C 1
ATOM 661 O O . PRO A 1 98 ? 11.826 31.808 -16.294 1.00 30.57 132 PRO A O 1
ATOM 665 N N . LEU A 1 99 ? 10.935 33.487 -17.477 1.00 31.93 133 LEU A N 1
ATOM 666 C CA . LEU A 1 99 ? 9.670 33.439 -16.746 1.00 30.51 133 LEU A CA 1
ATOM 667 C C . LEU A 1 99 ? 8.635 32.618 -17.506 1.00 30.33 133 LEU A C 1
ATOM 668 O O . LEU A 1 99 ? 8.099 33.051 -18.530 1.00 30.21 133 LEU A O 1
ATOM 673 N N . ALA A 1 100 ? 8.369 31.423 -16.993 1.00 30.73 134 ALA A N 1
ATOM 674 C CA . ALA A 1 100 ? 7.422 30.499 -17.599 1.00 31.96 134 ALA A CA 1
ATOM 675 C C . ALA A 1 100 ? 6.006 31.062 -17.693 1.00 32.12 134 ALA A C 1
ATOM 676 O O . ALA A 1 100 ? 5.502 31.692 -16.755 1.00 29.07 134 ALA A O 1
ATOM 678 N N . ASN A 1 101 ? 5.371 30.819 -18.834 1.00 31.43 135 ASN A N 1
ATOM 679 C CA . ASN A 1 101 ? 4.007 31.271 -19.069 1.00 31.31 135 ASN A CA 1
ATOM 680 C C . ASN A 1 101 ? 3.076 30.231 -18.453 1.00 31.94 135 ASN A C 1
ATOM 681 O O . ASN A 1 101 ? 2.483 29.407 -19.152 1.00 31.95 135 ASN A O 1
ATOM 686 N N . GLU A 1 102 ? 2.968 30.266 -17.128 1.00 30.68 136 GLU A N 1
ATOM 687 C CA . GLU A 1 102 ? 2.120 29.328 -16.406 1.00 32.08 136 GLU A CA 1
ATOM 688 C C . GLU A 1 102 ? 0.667 29.512 -16.790 1.00 31.12 136 GLU A C 1
ATOM 689 O O . GLU A 1 102 ? 0.283 30.556 -17.316 1.00 31.46 136 GLU A O 1
ATOM 695 N N . VAL A 1 103 ? -0.145 28.499 -16.512 1.00 31.32 137 VAL A N 1
ATOM 696 C CA . VAL A 1 103 ? -1.562 28.569 -16.822 1.00 31.95 137 VAL A CA 1
ATOM 697 C C . VAL A 1 103 ? -2.225 29.834 -16.259 1.00 29.06 137 VAL A C 1
ATOM 698 O O . VAL A 1 103 ? -3.054 30.436 -16.928 1.00 30.31 137 VAL A O 1
ATOM 702 N N . ARG A 1 104 ? -1.863 30.255 -15.048 1.00 28.97 138 ARG A N 1
ATOM 703 C CA . ARG A 1 104 ? -2.477 31.463 -14.478 1.00 27.60 138 ARG A CA 1
ATOM 704 C C . ARG A 1 104 ? -2.117 32.719 -15.282 1.00 25.24 138 ARG A C 1
ATOM 705 O O . ARG A 1 104 ? -2.870 33.694 -15.292 1.00 28.51 138 ARG A O 1
ATOM 713 N N . CYS A 1 105 ? -0.962 32.699 -15.944 1.00 26.09 139 CYS A N 1
ATOM 714 C CA . CYS A 1 105 ? -0.516 33.835 -16.760 1.00 23.58 139 CYS A CA 1
ATOM 715 C C . CYS A 1 105 ? -1.208 33.856 -18.118 1.00 24.51 139 CYS A C 1
ATOM 716 O O . CYS A 1 105 ? -1.377 34.914 -18.730 1.00 25.18 139 CYS A O 1
ATOM 719 N N . GLN A 1 106 ? -1.572 32.672 -18.593 1.00 24.68 140 GLN A N 1
ATOM 720 C CA . GLN A 1 106 ? -2.197 32.497 -19.903 1.00 27.78 140 GLN A CA 1
ATOM 721 C C . GLN A 1 106 ? -3.506 3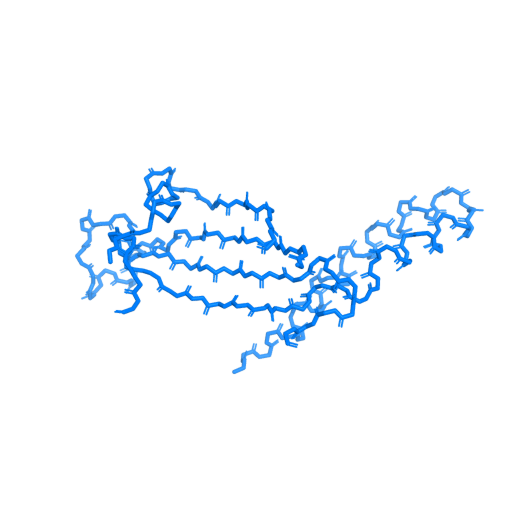3.245 -20.140 1.00 28.60 140 GLN A C 1
ATOM 722 O O . GLN A 1 106 ? -3.991 33.317 -21.268 1.00 30.49 140 GLN A O 1
ATOM 728 N N . SER A 1 107 ? -4.077 33.809 -19.087 1.00 29.49 141 SER A N 1
ATOM 729 C CA . SER A 1 107 ? -5.313 34.574 -19.227 1.00 30.09 141 SER A CA 1
ATOM 730 C C . SER A 1 107 ? -5.022 35.844 -20.033 1.00 29.40 141 SER A C 1
ATOM 731 O O . SER A 1 107 ? -5.898 36.361 -20.729 1.00 28.75 141 SER A O 1
ATOM 734 N N . CYS A 1 108 ? -3.782 36.328 -19.954 1.00 26.92 142 CYS A N 1
ATOM 735 C CA . CYS A 1 108 ? -3.400 37.561 -20.640 1.00 26.94 142 CYS A CA 1
ATOM 736 C C . CYS A 1 108 ? -2.181 37.459 -21.563 1.00 27.48 142 CYS A C 1
ATOM 737 O O . CYS A 1 108 ? -1.777 38.449 -22.184 1.00 25.84 142 CYS A O 1
ATOM 740 N N . HIS A 1 109 ? -1.582 36.276 -21.624 1.00 27.87 143 HIS A N 1
ATOM 741 C CA . HIS A 1 109 ? -0.419 36.031 -22.470 1.00 28.66 143 HIS A CA 1
ATOM 742 C C . HIS A 1 109 ? -0.751 34.789 -23.294 1.00 31.48 143 HIS A C 1
ATOM 743 O O . HIS A 1 109 ? -1.102 33.746 -22.734 1.00 33.53 143 HIS A O 1
ATOM 750 N N . GLU A 1 110 ? -0.660 34.901 -24.617 1.00 33.79 144 GLU A N 1
ATOM 751 C CA . GLU A 1 110 ? -0.997 33.777 -25.485 1.00 36.48 144 GLU A CA 1
ATOM 752 C C . GLU A 1 110 ? -0.360 32.481 -24.997 1.00 38.07 144 GLU A C 1
ATOM 753 O O . GLU A 1 110 ? 0.852 32.394 -24.816 1.00 34.51 144 GLU A O 1
ATOM 759 N N . GLN A 1 111 ? -1.201 31.479 -24.768 1.00 43.18 145 GLN A N 1
ATOM 760 C CA . GLN A 1 111 ? -0.746 30.189 -24.262 1.00 47.91 145 GLN A CA 1
ATOM 761 C C . GLN A 1 111 ? 0.250 29.489 -25.175 1.00 49.66 145 GLN A C 1
ATOM 762 O O . GLN A 1 111 ? 0.842 28.481 -24.796 1.00 51.61 145 GLN A O 1
ATOM 768 N N . GLY A 1 112 ? 0.445 30.035 -26.370 1.00 50.52 146 GLY A N 1
ATOM 769 C CA . GLY A 1 112 ? 1.374 29.436 -27.308 1.00 51.53 146 GLY A CA 1
ATOM 770 C C . GLY A 1 112 ? 2.834 29.673 -26.966 1.00 51.92 146 GLY A C 1
ATOM 771 O O . GLY A 1 112 ? 3.711 28.970 -27.468 1.00 52.81 146 GLY A O 1
ATOM 772 N N . ALA A 1 113 ? 3.101 30.660 -26.117 1.00 50.12 147 ALA A N 1
ATOM 773 C CA . ALA A 1 113 ? 4.470 30.977 -25.720 1.00 47.97 147 ALA A CA 1
ATOM 774 C C . ALA A 1 113 ? 4.833 30.244 -24.429 1.00 46.92 147 ALA A C 1
ATOM 775 O O . ALA A 1 113 ? 4.068 30.264 -23.462 1.00 47.05 147 ALA A O 1
ATOM 777 N N . ARG A 1 114 ? 5.991 29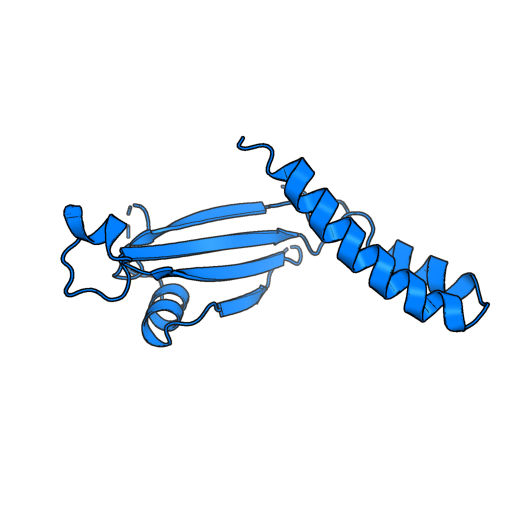.591 -24.417 1.00 44.95 148 ARG A N 1
ATOM 778 C CA . ARG A 1 114 ? 6.435 28.870 -23.229 1.00 43.36 148 ARG A CA 1
ATOM 779 C C . ARG A 1 114 ? 6.820 29.875 -22.152 1.00 40.59 148 ARG A C 1
ATOM 780 O O . ARG A 1 114 ? 6.593 29.639 -20.966 1.00 40.00 148 ARG A O 1
ATOM 788 N N . PHE A 1 115 ? 7.392 31.001 -22.578 1.00 38.45 149 PHE A N 1
ATOM 789 C CA . PHE A 1 115 ? 7.822 32.056 -21.661 1.00 37.33 149 PHE A CA 1
ATOM 790 C C . PHE A 1 115 ? 7.234 33.426 -22.010 1.00 36.47 149 PHE A C 1
ATOM 791 O O . PHE A 1 115 ? 6.975 33.715 -23.174 1.00 37.66 149 PHE A O 1
ATOM 799 N N . ASN A 1 116 ? 7.030 34.269 -20.999 1.00 34.52 150 ASN A N 1
ATOM 800 C CA . ASN A 1 116 ? 6.504 35.617 -21.225 1.00 33.10 150 ASN A CA 1
ATOM 801 C C . ASN A 1 116 ? 7.644 36.607 -21.150 1.00 31.90 150 ASN A C 1
ATOM 802 O O . ASN A 1 116 ? 7.485 37.791 -21.448 1.00 30.48 150 ASN A O 1
ATOM 807 N N . GLY A 1 117 ? 8.806 36.106 -20.753 1.00 30.96 151 GLY A N 1
ATOM 808 C CA . GLY A 1 117 ? 9.966 36.962 -20.637 1.00 30.64 151 GLY A CA 1
ATOM 809 C C . GLY A 1 117 ? 10.982 36.356 -19.691 1.00 31.04 151 GLY A C 1
ATOM 810 O O . GLY A 1 117 ? 10.959 35.152 -19.433 1.00 29.40 151 GLY A O 1
ATOM 811 N N . ALA A 1 118 ? 11.866 37.196 -19.169 1.00 32.61 152 ALA A N 1
ATOM 812 C CA . ALA A 1 118 ? 12.905 36.740 -18.258 1.00 35.67 152 ALA A CA 1
ATOM 813 C C . ALA A 1 118 ? 13.197 37.782 -17.194 1.00 35.80 152 ALA A C 1
ATOM 814 O O . ALA A 1 118 ? 12.861 38.955 -17.342 1.00 38.14 152 ALA A O 1
ATOM 816 N N . MET A 1 119 ? 13.839 37.335 -16.124 1.00 37.66 153 MET A N 1
ATOM 817 C CA . MET A 1 119 ? 14.198 38.201 -15.014 1.00 37.28 153 MET A CA 1
ATOM 818 C C . MET A 1 119 ? 15.719 38.189 -14.877 1.00 37.69 153 MET A C 1
ATOM 819 O O . MET A 1 119 ? 16.343 37.130 -14.876 1.00 36.45 153 MET A O 1
ATOM 824 N N . LEU A 1 120 ? 16.312 39.374 -14.797 1.00 38.61 154 LEU A N 1
ATOM 825 C CA . LEU A 1 120 ? 17.757 39.499 -14.633 1.00 38.13 154 LEU A CA 1
ATOM 826 C C . LEU A 1 120 ? 18.051 39.952 -13.204 1.00 37.36 154 LEU A C 1
ATOM 827 O O . LEU A 1 120 ? 17.600 41.018 -12.774 1.00 36.27 154 LEU A O 1
ATOM 832 N N . LEU A 1 121 ? 18.789 39.125 -12.468 1.00 36.43 155 LEU A N 1
ATOM 833 C CA . LEU A 1 121 ? 19.156 39.430 -11.089 1.00 36.73 155 LEU A CA 1
ATOM 834 C C . LEU A 1 121 ? 20.676 39.488 -10.982 1.00 37.07 155 LEU A C 1
ATOM 835 O O . LEU A 1 121 ? 21.373 38.595 -11.452 1.00 39.37 155 LEU A O 1
ATOM 840 N N . THR A 1 122 ? 21.192 40.539 -10.366 1.00 37.51 156 THR A N 1
ATOM 841 C CA . THR A 1 122 ? 22.633 40.683 -10.231 1.00 36.50 156 THR A CA 1
ATOM 842 C C . THR A 1 122 ? 23.012 40.995 -8.794 1.00 35.43 156 THR A C 1
ATOM 843 O O . THR A 1 122 ? 22.438 41.888 -8.172 1.00 35.81 156 THR A O 1
ATOM 847 N N . THR A 1 123 ? 23.965 40.241 -8.258 1.00 34.75 157 THR A N 1
ATOM 848 C CA . THR A 1 123 ? 24.412 40.463 -6.893 1.00 34.63 157 THR A CA 1
ATOM 849 C C . THR A 1 123 ? 25.899 40.775 -6.880 1.00 35.65 157 THR A C 1
ATOM 850 O O . THR A 1 123 ? 26.610 40.517 -7.854 1.00 35.13 157 THR A O 1
ATOM 854 N N . SER A 1 124 ? 26.361 41.322 -5.765 1.00 36.60 158 SER A N 1
ATOM 855 C CA . SER A 1 124 ? 27.752 41.712 -5.621 1.00 39.49 158 SER A CA 1
ATOM 856 C C . SER A 1 124 ? 28.653 40.657 -5.002 1.00 40.11 158 SER A C 1
ATOM 857 O O . SER A 1 124 ? 28.321 40.055 -3.979 1.00 39.81 158 SER A O 1
ATOM 860 N N . LEU A 1 125 ? 29.797 40.451 -5.646 1.00 41.17 159 LEU A N 1
ATOM 861 C CA . LEU A 1 125 ? 30.812 39.515 -5.189 1.00 42.68 159 LEU A CA 1
ATOM 862 C C . LEU A 1 125 ? 31.992 40.374 -4.729 1.00 44.97 159 LEU A C 1
ATOM 863 O O . LEU A 1 125 ? 33.060 39.863 -4.401 1.00 46.80 159 LEU A O 1
ATOM 868 N N . GLU A 1 126 ? 31.790 41.689 -4.724 1.00 46.38 160 GLU A N 1
ATOM 869 C CA . GLU A 1 126 ? 32.822 42.638 -4.304 1.00 46.84 160 GLU A CA 1
ATOM 870 C C . GLU A 1 126 ? 32.594 43.080 -2.869 1.00 46.86 160 GLU A C 1
ATOM 871 O O . GLU A 1 126 ? 31.602 43.741 -2.569 1.00 47.86 160 GLU A O 1
ATOM 877 N N . GLU A 1 127 ? 33.518 42.727 -1.987 1.00 46.83 161 GLU A N 1
ATOM 878 C CA . GLU A 1 127 ? 33.403 43.097 -0.586 1.00 47.31 161 GLU A CA 1
ATOM 879 C C . GLU A 1 127 ? 33.197 44.599 -0.428 1.00 48.44 161 GLU A C 1
ATOM 880 O O . GLU A 1 127 ? 33.937 45.404 -1.001 1.00 48.43 161 GLU A O 1
ATOM 886 N N . GLY A 1 128 ? 32.175 44.967 0.339 1.00 48.52 162 GLY A N 1
ATOM 887 C CA . GLY A 1 128 ? 31.890 46.370 0.579 1.00 48.31 162 GLY A CA 1
ATOM 888 C C . GLY A 1 128 ? 31.125 47.110 -0.506 1.00 47.67 162 GLY A C 1
ATOM 889 O O . GLY A 1 128 ? 30.712 48.252 -0.300 1.00 47.62 162 GLY A O 1
ATOM 890 N N . TYR A 1 129 ? 30.933 46.486 -1.661 1.00 46.46 163 TYR A N 1
ATOM 891 C CA . TYR A 1 129 ? 30.204 47.148 -2.735 1.00 47.56 163 TYR A CA 1
ATOM 892 C C . TYR A 1 129 ? 28.732 46.737 -2.783 1.00 47.84 163 TYR A C 1
ATOM 893 O O . TYR A 1 129 ? 28.410 45.557 -2.928 1.00 47.35 163 TYR A O 1
ATOM 902 N N . ALA A 1 130 ? 27.847 47.724 -2.667 1.00 47.90 164 ALA A N 1
ATOM 903 C CA . ALA A 1 130 ? 26.408 47.485 -2.703 1.00 48.15 164 ALA A CA 1
ATOM 904 C C . ALA A 1 130 ? 25.698 48.521 -3.573 1.00 48.84 164 ALA A C 1
ATOM 905 O O . ALA A 1 130 ? 24.558 48.896 -3.292 1.00 47.23 164 ALA A O 1
ATOM 907 N N . GLY A 1 131 ? 26.374 48.984 -4.624 1.00 48.87 165 GLY A N 1
ATOM 908 C CA . GLY A 1 131 ? 25.782 49.971 -5.514 1.00 50.71 165 GLY A CA 1
ATOM 909 C C . GLY A 1 131 ? 25.986 51.404 -5.046 1.00 51.59 165 GLY A C 1
ATOM 910 O O . GLY A 1 131 ? 26.738 51.623 -4.074 1.00 52.06 165 GLY A O 1
#

InterPro domains:
  IPR003660 HAMP domain [PF00672] (191-245)
  IPR003660 HAMP domain [PS50885] (194-248)
  IPR003660 HAMP domain [SM00304] (194-248)
  IPR004089 Methyl-accepting chemotaxis protein (MCP) signalling domain [PF00015] (329-489)
  IPR004089 Methyl-accepting chemotaxis protein (MCP) signalling domain [PS50111] (253-489)
  IPR004089 Methyl-accepting chemotaxis protein (MCP) signalling domain [SM00283] (263-524)
  IPR048904 Mcp40H-20-like, sensor [PF21563] (50-160)

Sequence (121 aa):
IMDLQTRNTRGLSTLVVRDIGELMMAGDMAVIERYVADVRGKGAVLDLRIYDAAGRPAAPDGEVQAALTSGATAEKRHKRHVLSFIVPLANEVRCQSCHEQGARFNGAMLLTTSLEEGYAG

Organism: Geobacter sulfurreducens (strain ATCC 51573 / DSM 12127 / PCA) (NCBI:txid243231)

Secondary structure (DSSP, 8-state):
-TTHHHHHHHHHHHHHHHHHHHHHTTT-HHHHHHHHHHHTT---EEEEEEEETTS-B----HHHHHHHHHTS-EEEEE---EEEEEEEEE--TTGGGTS-TT-SEEEEEEEEEE-STT---

Nearest PDB structures (foldseek):
  3b47-assembly1_A-2  TM=1.008E+00  e=2.595E-23  Geobacter sulfurreducens
  3b42-assembly1_A  TM=6.645E-01  e=9.274E-10  Geobacter sulfurreducens
  2ki3-assembly1_A  TM=2.690E-01  e=2.315E+00  Plasmodium vivax

CATH classification: 3.30.450.290